Protein AF-A0A5J4N3X3-F1 (afdb_monomer_lite)

pLDDT: mean 91.39, std 6.99, range [67.62, 98.06]

Organism: NCBI:txid34504

Foldseek 3Di:
DFDDDDVVVQVVVQVPDDPDHDDDDPVRSVHHPQLVCLLVQHDDDPDDDPPVPDCPDDDDPVRVVVVVPDDPDDDLCDHDPPAHRLADDDDDPPSRSCVVVVVVVRVVSSVVCVVVSD

Structure (mmCIF, N/CA/C/O backbone):
data_AF-A0A5J4N3X3-F1
#
_entry.id   AF-A0A5J4N3X3-F1
#
loop_
_atom_site.group_PDB
_atom_site.id
_atom_site.type_symbol
_atom_site.label_atom_id
_atom_site.label_alt_id
_atom_site.label_comp_id
_atom_site.label_asym_id
_atom_site.label_entity_id
_atom_site.label_seq_id
_atom_site.pdbx_PDB_ins_code
_atom_site.Cartn_x
_atom_site.Cartn_y
_atom_site.Cartn_z
_atom_site.occupancy
_atom_site.B_iso_or_equiv
_atom_site.auth_seq_id
_atom_site.auth_comp_id
_atom_site.auth_asym_id
_atom_site.auth_atom_id
_atom_site.pdbx_PDB_model_num
ATOM 1 N N . MET A 1 1 ? 18.890 4.106 -16.761 1.00 85.81 1 MET A N 1
ATOM 2 C CA . MET A 1 1 ? 17.937 3.405 -17.644 1.00 85.81 1 MET A CA 1
ATOM 3 C C . MET A 1 1 ? 16.591 3.371 -16.940 1.00 85.81 1 MET A C 1
ATOM 5 O O . MET A 1 1 ? 16.570 3.073 -15.745 1.00 85.81 1 MET A O 1
ATOM 9 N N . LEU A 1 2 ? 15.522 3.763 -17.634 1.00 94.69 2 LEU A N 1
ATOM 10 C CA . LEU A 1 2 ? 14.163 3.680 -17.098 1.00 94.69 2 LEU A CA 1
ATOM 11 C C . LEU A 1 2 ? 13.746 2.215 -16.948 1.00 94.69 2 LEU A C 1
ATOM 13 O O . LEU A 1 2 ? 14.295 1.331 -17.606 1.00 94.69 2 LEU A O 1
ATOM 17 N N . TYR A 1 3 ? 12.834 1.967 -16.019 1.00 94.44 3 TYR A N 1
ATOM 18 C CA . TYR A 1 3 ? 12.176 0.681 -15.885 1.00 94.44 3 TYR A CA 1
ATOM 19 C C . TYR A 1 3 ? 11.175 0.501 -17.027 1.00 94.44 3 TYR A C 1
ATOM 21 O O . TYR A 1 3 ? 10.413 1.412 -17.338 1.00 94.44 3 TYR A O 1
ATOM 29 N N . HIS A 1 4 ? 11.147 -0.697 -17.601 1.00 95.00 4 HIS A N 1
ATOM 30 C CA . HIS A 1 4 ? 10.115 -1.122 -18.535 1.00 95.00 4 HIS A CA 1
ATOM 31 C C . HIS A 1 4 ? 9.648 -2.508 -18.123 1.00 95.00 4 HIS A C 1
ATOM 33 O O . HIS A 1 4 ? 10.473 -3.383 -17.849 1.00 95.00 4 HIS A O 1
ATOM 39 N N . ALA A 1 5 ? 8.334 -2.699 -18.050 1.00 94.62 5 ALA A N 1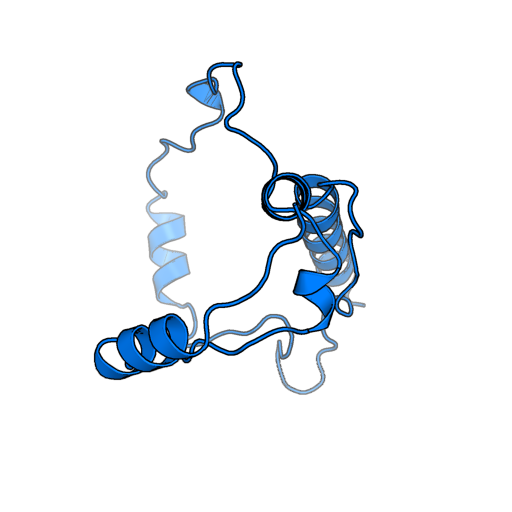
ATOM 40 C CA . ALA A 1 5 ? 7.782 -4.012 -17.777 1.00 94.62 5 ALA A CA 1
ATOM 41 C C . ALA A 1 5 ? 7.923 -4.894 -19.023 1.00 94.62 5 ALA A C 1
ATOM 43 O O . ALA A 1 5 ? 7.572 -4.461 -20.119 1.00 94.62 5 ALA A O 1
ATOM 44 N N . ASP A 1 6 ? 8.401 -6.125 -18.851 1.00 96.06 6 ASP A N 1
ATOM 45 C CA . ASP A 1 6 ? 8.427 -7.131 -19.913 1.00 96.06 6 ASP A CA 1
ATOM 46 C C . ASP A 1 6 ? 7.062 -7.846 -19.980 1.00 96.06 6 ASP A C 1
ATOM 48 O O . ASP A 1 6 ? 6.707 -8.563 -19.036 1.00 96.06 6 ASP A O 1
ATOM 52 N N . PRO A 1 7 ? 6.275 -7.664 -21.060 1.00 96.06 7 PRO A N 1
ATOM 53 C CA . PRO A 1 7 ? 4.976 -8.313 -21.197 1.00 96.06 7 PRO A CA 1
ATOM 54 C C . PRO A 1 7 ? 5.077 -9.840 -21.217 1.00 96.06 7 PRO A C 1
ATOM 56 O O . PRO A 1 7 ? 4.234 -10.501 -20.617 1.00 96.06 7 PRO A O 1
ATOM 59 N N . ALA A 1 8 ? 6.123 -10.402 -21.835 1.00 97.50 8 ALA A N 1
ATOM 60 C CA . ALA A 1 8 ? 6.288 -11.851 -21.913 1.00 97.50 8 ALA A CA 1
ATOM 61 C C . ALA A 1 8 ? 6.510 -12.443 -20.517 1.00 97.50 8 ALA A C 1
ATOM 63 O O . ALA A 1 8 ? 5.903 -13.449 -20.154 1.00 97.50 8 ALA A O 1
ATOM 64 N N . TYR A 1 9 ? 7.313 -11.769 -19.692 1.00 96.75 9 TYR A N 1
ATOM 65 C CA . TYR A 1 9 ? 7.513 -12.169 -18.303 1.00 96.75 9 TYR A CA 1
ATOM 66 C C . TYR A 1 9 ? 6.226 -12.075 -17.467 1.00 96.75 9 TYR A C 1
ATOM 68 O O . TYR A 1 9 ? 5.954 -12.963 -16.658 1.00 96.75 9 TYR A O 1
ATOM 76 N N . ILE A 1 10 ? 5.411 -11.031 -17.669 1.00 97.44 10 ILE A N 1
ATOM 77 C CA . ILE A 1 10 ? 4.099 -10.900 -17.010 1.00 97.44 10 ILE A CA 1
ATOM 78 C C . ILE A 1 10 ? 3.187 -12.077 -17.376 1.00 97.44 10 ILE A C 1
ATOM 80 O O . ILE A 1 10 ? 2.530 -12.638 -16.494 1.00 97.44 10 ILE A O 1
ATOM 84 N N . ASP A 1 11 ? 3.153 -12.460 -18.651 1.00 97.19 11 ASP A N 1
ATOM 85 C CA . ASP A 1 11 ? 2.324 -13.565 -19.128 1.00 97.19 11 ASP A CA 1
ATOM 86 C C . ASP A 1 11 ? 2.779 -14.906 -18.542 1.00 97.19 11 ASP A C 1
ATOM 88 O O . ASP A 1 11 ? 1.943 -15.658 -18.040 1.00 97.19 11 ASP A O 1
ATOM 92 N N . GLU A 1 12 ? 4.086 -15.190 -18.517 1.00 97.62 12 GLU A N 1
ATOM 93 C CA . GLU A 1 12 ? 4.616 -16.401 -17.871 1.00 97.62 12 GLU A CA 1
ATOM 94 C C . GLU A 1 12 ? 4.302 -16.442 -16.370 1.00 97.62 12 GLU A C 1
ATOM 96 O O . GLU A 1 12 ? 3.894 -17.481 -15.846 1.00 97.62 12 GLU A O 1
ATOM 101 N N . LEU A 1 13 ? 4.420 -15.308 -15.671 1.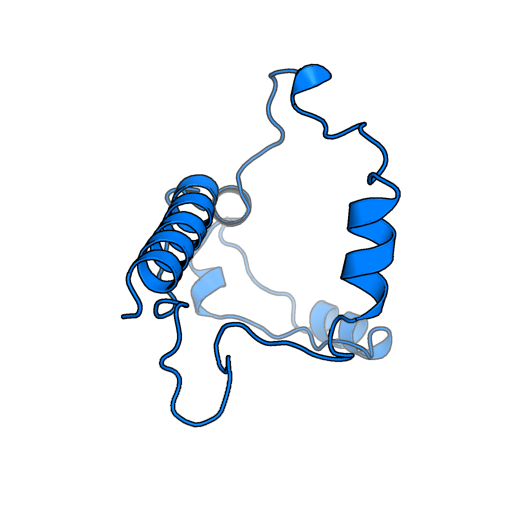00 97.50 13 LEU A N 1
ATOM 102 C CA . LEU A 1 13 ? 4.110 -15.230 -14.245 1.00 97.50 13 LEU A CA 1
ATOM 103 C C . LEU A 1 13 ? 2.638 -15.568 -13.974 1.00 97.50 13 LEU A C 1
ATOM 105 O O . LEU A 1 13 ? 2.327 -16.336 -13.060 1.00 97.50 13 LEU A O 1
ATOM 109 N N . ASN A 1 14 ? 1.734 -15.026 -14.790 1.00 97.81 14 ASN A N 1
ATOM 110 C CA . ASN A 1 14 ? 0.294 -15.235 -14.658 1.00 97.81 14 ASN A CA 1
ATOM 111 C C . ASN A 1 14 ? -0.163 -16.656 -15.041 1.00 97.81 14 ASN A C 1
ATOM 113 O O . ASN A 1 14 ? -1.288 -17.028 -14.713 1.00 97.81 14 ASN A O 1
ATOM 117 N N . LYS A 1 15 ? 0.677 -17.472 -15.697 1.00 97.88 15 LYS A N 1
ATOM 118 C CA . LYS A 1 15 ? 0.388 -18.904 -15.909 1.00 97.88 15 LYS A CA 1
ATOM 119 C C . LYS A 1 15 ? 0.541 -19.724 -14.631 1.00 97.88 15 LYS A C 1
ATOM 121 O O . LYS A 1 15 ? -0.177 -20.703 -14.457 1.00 97.88 15 LYS A O 1
ATOM 126 N N . VAL A 1 16 ? 1.485 -19.348 -13.767 1.00 97.50 16 VAL A N 1
ATOM 127 C CA . VAL A 1 16 ? 1.829 -20.100 -12.546 1.00 97.50 16 VAL A CA 1
ATOM 128 C C . VAL A 1 16 ? 1.116 -19.537 -11.314 1.00 97.50 16 VAL A C 1
ATOM 130 O O . VAL A 1 16 ? 0.772 -20.277 -10.396 1.00 97.50 16 VAL A O 1
ATOM 133 N N . GLN A 1 17 ? 0.896 -18.222 -11.268 1.00 96.06 17 GLN A N 1
ATOM 134 C CA . GLN A 1 17 ? 0.216 -17.558 -10.162 1.00 96.06 17 GLN A CA 1
ATOM 135 C C . GLN A 1 17 ? -1.305 -17.495 -10.375 1.00 96.06 17 GLN A C 1
ATOM 137 O O . GLN A 1 17 ? -1.774 -17.063 -11.423 1.00 96.06 17 GLN A O 1
ATOM 142 N N . HIS A 1 18 ? -2.084 -17.846 -9.345 1.00 95.19 18 HIS A N 1
ATOM 143 C CA . HIS A 1 18 ? -3.555 -17.866 -9.400 1.00 95.19 18 HIS A CA 1
ATOM 144 C C . HIS A 1 18 ? -4.253 -17.011 -8.324 1.00 95.19 18 HIS A C 1
ATOM 146 O O . HIS A 1 18 ? -5.434 -16.710 -8.457 1.00 95.19 18 HIS A O 1
ATOM 152 N N . SER A 1 19 ? -3.548 -16.594 -7.267 1.00 97.31 19 SER A N 1
ATOM 153 C CA . SER A 1 19 ? -4.095 -15.776 -6.166 1.00 97.31 19 SER A CA 1
ATOM 154 C C . SER A 1 19 ? -4.049 -14.266 -6.423 1.00 97.31 19 SER A C 1
ATOM 156 O O . SER A 1 19 ? -4.722 -13.498 -5.740 1.00 97.31 19 SER A O 1
ATOM 158 N N . TRP A 1 20 ? -3.267 -13.829 -7.409 1.00 96.12 20 TRP A N 1
ATOM 159 C CA . TRP A 1 20 ? -3.165 -12.438 -7.844 1.00 96.12 20 TRP A CA 1
ATOM 160 C C . TRP A 1 20 ? -2.762 -12.385 -9.317 1.00 96.12 20 TRP A C 1
ATOM 162 O O . TRP A 1 20 ? -2.286 -13.370 -9.874 1.00 96.12 20 TRP A O 1
ATOM 172 N N . LYS A 1 21 ? -2.968 -11.233 -9.957 1.00 96.56 21 LYS A N 1
ATOM 173 C CA . LYS A 1 21 ? -2.663 -11.029 -11.375 1.00 96.56 21 LYS A CA 1
ATOM 174 C C . LYS A 1 21 ? -1.633 -9.918 -11.535 1.00 96.56 21 LYS A C 1
ATOM 176 O O . LYS A 1 21 ? -1.886 -8.789 -11.119 1.00 96.56 21 LYS A O 1
ATOM 181 N N . ALA A 1 22 ? -0.493 -10.224 -12.149 1.00 96.25 22 ALA A N 1
ATOM 182 C CA . ALA A 1 22 ? 0.462 -9.211 -12.581 1.00 96.25 22 ALA A CA 1
ATOM 183 C C . ALA A 1 22 ? -0.113 -8.408 -13.749 1.00 96.25 22 ALA A C 1
ATOM 185 O O . ALA A 1 22 ? -0.681 -8.972 -14.687 1.00 96.25 22 ALA A O 1
ATOM 186 N N . VAL A 1 23 ? 0.073 -7.091 -13.705 1.00 95.75 23 VAL A N 1
ATOM 187 C CA . VAL A 1 23 ? -0.322 -6.167 -14.770 1.00 95.75 23 VAL A CA 1
ATOM 188 C C . VAL A 1 23 ? 0.749 -5.100 -14.969 1.00 95.75 23 VAL A C 1
ATOM 190 O O . VAL A 1 23 ? 1.533 -4.801 -14.066 1.00 95.75 23 VAL A O 1
ATOM 193 N N . ARG A 1 24 ? 0.773 -4.513 -16.166 1.00 95.50 24 ARG A N 1
ATOM 194 C CA . ARG A 1 24 ? 1.652 -3.391 -16.496 1.00 95.50 24 ARG A CA 1
ATOM 195 C C . ARG A 1 24 ? 1.083 -2.089 -15.933 1.00 95.50 24 ARG A C 1
ATOM 197 O O . ARG A 1 24 ? -0.091 -1.790 -16.139 1.00 95.50 24 ARG A O 1
ATOM 204 N N . TYR A 1 25 ? 1.942 -1.284 -15.312 1.00 93.94 25 TYR A N 1
ATOM 205 C CA . TYR A 1 25 ? 1.609 0.052 -14.815 1.00 93.94 25 TYR A CA 1
ATOM 206 C C . TYR A 1 25 ? 2.420 1.112 -15.576 1.00 93.94 25 TYR A C 1
ATOM 208 O O . TYR A 1 25 ? 3.568 1.364 -15.207 1.00 93.94 25 TYR A O 1
ATOM 216 N N . PRO A 1 26 ? 1.854 1.755 -16.617 1.00 94.75 26 PRO A N 1
ATOM 217 C CA . PRO A 1 26 ? 2.579 2.737 -17.430 1.00 94.75 26 PRO A CA 1
ATOM 218 C C . PRO A 1 26 ? 3.170 3.899 -16.621 1.00 94.75 26 PRO A C 1
ATOM 220 O O . PRO A 1 26 ? 4.240 4.404 -16.948 1.00 94.75 26 PRO A O 1
ATOM 223 N N . ASP A 1 27 ? 2.512 4.300 -15.532 1.00 92.69 27 ASP A N 1
ATOM 224 C CA . ASP A 1 27 ? 3.019 5.355 -14.653 1.00 92.69 27 ASP A CA 1
ATOM 225 C C . ASP A 1 27 ? 4.310 4.974 -13.922 1.00 92.69 27 ASP A C 1
ATOM 227 O O . ASP A 1 27 ? 5.100 5.859 -13.594 1.00 92.69 27 ASP A O 1
ATOM 231 N N . LEU A 1 28 ? 4.564 3.678 -13.711 1.00 93.06 28 LEU A N 1
ATOM 232 C CA . LEU A 1 28 ? 5.794 3.205 -13.077 1.00 93.06 28 LEU A CA 1
ATOM 233 C C . LEU A 1 28 ? 6.989 3.168 -14.039 1.00 93.06 28 LEU A C 1
ATOM 235 O O . LEU A 1 28 ? 8.132 3.223 -13.594 1.00 93.06 28 LEU A O 1
ATOM 239 N N . GLU A 1 29 ? 6.755 3.148 -15.352 1.00 95.44 29 GLU A N 1
ATOM 240 C CA . GLU A 1 29 ? 7.826 3.153 -16.365 1.00 95.44 29 GLU A CA 1
ATOM 241 C C . GLU A 1 29 ? 8.496 4.522 -16.538 1.00 95.44 29 GLU A C 1
ATOM 243 O O . GLU A 1 29 ? 9.535 4.654 -17.181 1.00 95.44 29 GLU A O 1
ATOM 248 N N . LYS A 1 30 ? 7.938 5.556 -15.900 1.00 94.12 30 LYS A N 1
ATOM 249 C CA . LYS A 1 30 ? 8.551 6.887 -15.787 1.00 94.12 30 LYS A CA 1
ATOM 250 C C . LYS A 1 30 ? 9.732 6.907 -14.804 1.00 94.12 30 LYS A C 1
ATOM 252 O O . LYS A 1 30 ? 10.446 7.903 -14.734 1.00 94.12 30 LYS A O 1
ATOM 257 N N . PHE A 1 31 ? 9.934 5.833 -14.039 1.00 94.19 31 PHE A N 1
ATOM 258 C CA . PHE A 1 31 ? 10.941 5.733 -12.985 1.00 94.19 31 PHE A CA 1
ATOM 259 C C . PHE A 1 31 ? 12.098 4.817 -13.380 1.00 94.19 31 PHE A C 1
ATOM 261 O O . PHE A 1 31 ? 11.948 3.897 -14.179 1.00 94.19 31 PHE A O 1
ATOM 268 N N . THR A 1 32 ? 13.276 5.030 -12.793 1.00 95.62 32 THR A N 1
ATOM 269 C CA . THR A 1 32 ? 14.360 4.040 -12.871 1.00 95.62 32 THR A CA 1
ATOM 270 C C . THR A 1 32 ? 14.137 2.916 -11.857 1.00 95.62 32 THR A C 1
ATOM 272 O O . THR A 1 32 ? 13.433 3.096 -10.864 1.00 95.62 32 THR A O 1
ATOM 275 N N . HIS A 1 33 ? 14.819 1.777 -12.021 1.00 93.75 33 HIS A N 1
ATOM 276 C CA . HIS A 1 33 ? 14.827 0.713 -11.003 1.00 93.75 33 HIS A CA 1
ATOM 277 C C . HIS A 1 33 ? 15.212 1.233 -9.606 1.00 93.75 33 HIS A C 1
ATOM 279 O O . HIS A 1 33 ? 14.641 0.811 -8.604 1.00 93.75 33 HIS A O 1
ATOM 285 N N . ARG A 1 34 ? 16.146 2.192 -9.525 1.00 92.38 34 ARG A N 1
ATOM 286 C CA . ARG A 1 34 ? 16.556 2.809 -8.255 1.00 92.38 34 ARG A CA 1
ATOM 287 C C . ARG A 1 34 ? 15.426 3.615 -7.615 1.00 92.38 34 ARG A C 1
ATOM 289 O O . ARG A 1 34 ? 15.291 3.599 -6.394 1.00 92.38 34 ARG A O 1
ATOM 296 N N . ASP A 1 35 ? 14.632 4.314 -8.417 1.00 92.62 35 ASP A N 1
ATOM 297 C CA . ASP A 1 35 ? 13.488 5.082 -7.923 1.00 92.62 35 ASP A CA 1
ATOM 298 C C . ASP A 1 35 ? 12.360 4.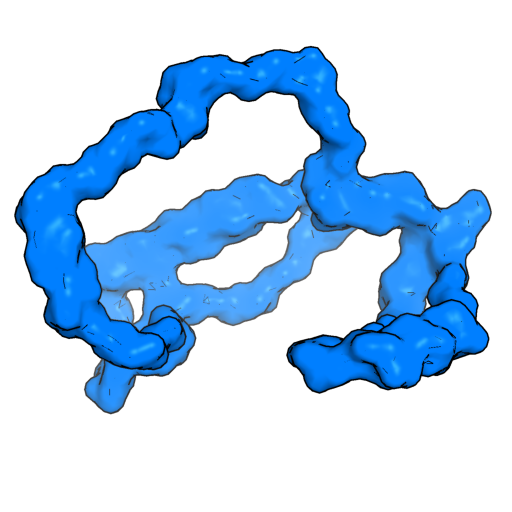152 -7.467 1.00 92.62 35 ASP A C 1
ATOM 300 O O . ASP A 1 35 ? 11.775 4.386 -6.413 1.00 92.62 35 ASP A O 1
ATOM 304 N N . LEU A 1 36 ? 12.125 3.041 -8.177 1.00 93.38 36 LEU A N 1
ATOM 305 C CA . LEU A 1 36 ? 11.187 2.004 -7.736 1.00 93.38 36 LEU A CA 1
ATOM 306 C C . LEU A 1 36 ? 11.609 1.374 -6.399 1.00 93.38 36 LEU A C 1
ATOM 308 O O . LEU A 1 36 ? 10.776 1.197 -5.513 1.00 93.38 36 LEU A O 1
ATOM 312 N N . ILE A 1 37 ? 12.905 1.111 -6.201 1.00 92.56 37 ILE A N 1
ATOM 313 C CA . ILE A 1 37 ? 13.429 0.631 -4.911 1.00 92.56 37 ILE A CA 1
ATOM 314 C C . ILE A 1 37 ? 13.189 1.666 -3.805 1.00 92.56 37 ILE A C 1
ATOM 316 O O . ILE A 1 37 ? 12.775 1.309 -2.705 1.00 92.56 37 ILE A O 1
ATOM 320 N N . ARG A 1 38 ? 13.398 2.960 -4.081 1.00 90.75 38 ARG A N 1
ATOM 321 C CA . ARG A 1 38 ? 13.086 4.036 -3.122 1.00 90.75 38 ARG A CA 1
ATOM 322 C C . ARG A 1 38 ? 11.599 4.085 -2.777 1.00 90.75 38 ARG A C 1
ATOM 324 O O . ARG A 1 38 ? 11.270 4.199 -1.600 1.00 90.75 38 ARG A O 1
ATOM 331 N N . LEU A 1 39 ? 10.712 3.953 -3.767 1.00 90.31 39 LEU A N 1
ATOM 332 C CA . LEU A 1 39 ? 9.264 3.869 -3.544 1.00 90.31 39 LEU A CA 1
ATOM 333 C C . LEU A 1 39 ? 8.892 2.696 -2.626 1.00 90.31 39 LEU A C 1
ATOM 335 O O . LEU A 1 39 ? 8.019 2.855 -1.775 1.00 90.31 39 LEU A O 1
ATOM 339 N N . ALA A 1 40 ? 9.604 1.572 -2.743 1.00 90.31 40 ALA A N 1
ATOM 340 C CA . ALA A 1 40 ? 9.412 0.361 -1.946 1.00 90.31 40 ALA A CA 1
ATOM 341 C C . ALA A 1 40 ? 10.082 0.384 -0.550 1.00 90.31 40 ALA A C 1
ATOM 343 O O . ALA A 1 40 ? 10.163 -0.654 0.103 1.00 90.31 40 ALA A O 1
ATOM 344 N N . GLY A 1 41 ? 10.545 1.545 -0.069 1.00 87.81 41 GLY A N 1
ATOM 345 C CA . GLY A 1 41 ? 11.168 1.687 1.257 1.00 87.81 41 GLY A CA 1
ATOM 346 C C . GLY A 1 41 ? 12.698 1.740 1.248 1.00 87.81 41 GLY A C 1
ATOM 347 O O . GLY A 1 41 ? 13.315 1.781 2.310 1.00 87.81 41 GLY A O 1
ATOM 348 N N . GLY A 1 42 ? 13.314 1.806 0.067 1.00 87.19 42 GLY A N 1
ATOM 349 C CA . GLY A 1 42 ? 14.754 1.973 -0.097 1.00 87.19 42 GLY A CA 1
ATOM 350 C C . GLY A 1 42 ? 15.544 0.668 -0.018 1.00 87.19 42 GLY A C 1
ATOM 351 O O . GLY A 1 42 ? 15.001 -0.433 0.002 1.00 87.19 42 GLY A O 1
ATOM 352 N N . PHE A 1 43 ? 16.869 0.802 -0.026 1.00 83.56 43 PHE A N 1
ATOM 353 C CA . PHE A 1 43 ? 17.772 -0.330 0.169 1.00 83.56 43 PHE A CA 1
ATOM 354 C C . PHE A 1 43 ? 17.811 -0.736 1.644 1.00 83.56 43 PHE A C 1
ATOM 356 O O . PHE A 1 43 ? 17.498 0.068 2.523 1.00 83.56 43 PHE A O 1
ATOM 363 N N . ASN A 1 44 ? 18.242 -1.972 1.910 1.00 79.25 44 ASN A N 1
ATOM 364 C CA . ASN A 1 44 ? 18.428 -2.470 3.270 1.00 79.25 44 ASN A CA 1
ATOM 365 C C . ASN A 1 44 ? 19.214 -1.464 4.118 1.00 79.25 44 ASN A C 1
ATOM 367 O O . ASN A 1 44 ? 20.277 -0.988 3.713 1.00 79.25 44 ASN A O 1
ATOM 371 N N . THR A 1 45 ? 18.679 -1.153 5.300 1.00 76.75 45 THR A N 1
ATOM 372 C CA . THR A 1 45 ? 19.378 -0.313 6.271 1.00 76.75 45 THR A CA 1
ATOM 373 C C . THR A 1 45 ? 20.713 -0.955 6.642 1.00 76.75 45 THR A C 1
ATOM 375 O O . THR A 1 45 ? 20.786 -2.156 6.901 1.00 76.75 45 THR A O 1
ATOM 378 N N . ILE A 1 46 ? 21.769 -0.144 6.680 1.00 79.94 46 ILE A N 1
ATOM 379 C CA . ILE A 1 46 ? 23.076 -0.558 7.204 1.00 79.94 46 ILE A CA 1
ATOM 380 C C . ILE A 1 46 ? 23.082 -0.622 8.737 1.00 79.94 46 ILE A C 1
ATOM 382 O O . ILE A 1 46 ? 24.005 -1.174 9.328 1.00 79.94 46 ILE A O 1
ATOM 386 N N . PHE A 1 47 ? 22.058 -0.062 9.388 1.00 81.06 47 PHE A N 1
ATOM 387 C CA . PHE A 1 47 ? 21.934 -0.087 10.838 1.00 81.06 47 PHE A CA 1
ATOM 388 C C . PHE A 1 47 ? 21.294 -1.401 11.293 1.00 81.06 47 PHE A C 1
ATOM 390 O O . PHE A 1 47 ? 20.206 -1.746 10.814 1.00 81.06 47 PHE A O 1
ATOM 397 N N . PRO A 1 48 ? 21.918 -2.129 12.237 1.00 80.81 48 PRO A N 1
ATOM 398 C CA . PRO A 1 48 ? 21.305 -3.315 12.808 1.00 80.81 48 PRO A CA 1
ATOM 399 C C . PRO A 1 48 ? 20.005 -2.919 13.508 1.00 80.81 48 PRO A C 1
ATOM 401 O O . PRO A 1 48 ? 19.945 -1.910 14.210 1.00 80.81 48 PRO A O 1
ATOM 404 N N . ARG A 1 49 ? 18.950 -3.717 13.321 1.00 79.44 49 ARG A N 1
ATOM 405 C CA . ARG A 1 49 ? 17.703 -3.528 14.065 1.00 79.44 49 ARG A CA 1
ATOM 406 C C . ARG A 1 49 ? 17.930 -3.980 15.514 1.00 79.44 49 ARG A C 1
ATOM 408 O O . ARG A 1 49 ? 18.253 -5.155 15.701 1.00 79.44 49 ARG A O 1
ATOM 415 N N . PRO A 1 50 ? 17.775 -3.093 16.516 1.00 82.19 50 PRO A N 1
ATOM 416 C CA . PRO A 1 50 ? 17.868 -3.479 17.919 1.00 82.19 50 PRO A CA 1
ATOM 417 C C . PRO A 1 50 ? 16.890 -4.619 18.218 1.00 82.19 50 PRO A C 1
ATOM 419 O O . PRO A 1 50 ? 15.749 -4.602 17.739 1.00 82.19 50 PRO A O 1
ATOM 422 N N . ARG A 1 51 ? 17.323 -5.622 18.990 1.00 75.81 51 ARG A N 1
ATOM 423 C CA . ARG A 1 51 ? 16.473 -6.777 19.336 1.00 75.81 51 ARG A CA 1
ATOM 424 C C . ARG A 1 51 ? 15.254 -6.342 20.145 1.00 75.81 51 ARG A C 1
ATOM 426 O O . ARG A 1 51 ? 14.195 -6.945 20.023 1.00 75.81 51 ARG A O 1
ATOM 433 N N . GLU A 1 52 ? 15.385 -5.256 20.889 1.00 77.94 52 GLU A N 1
ATOM 434 C CA . GLU A 1 52 ? 14.353 -4.625 21.706 1.00 77.94 52 GLU A CA 1
ATOM 435 C C . GLU A 1 52 ? 13.197 -4.075 20.855 1.00 77.94 52 GLU A C 1
ATOM 437 O O . GLU A 1 52 ? 12.072 -3.979 21.335 1.00 77.94 52 GLU A O 1
ATOM 442 N N . LEU A 1 53 ? 13.449 -3.749 19.579 1.00 71.06 53 LEU A N 1
ATOM 443 C CA . LEU A 1 53 ? 12.415 -3.312 18.631 1.00 71.06 53 LEU A CA 1
ATOM 444 C C . LEU A 1 53 ? 11.711 -4.479 17.931 1.00 71.06 53 LEU A C 1
ATOM 446 O O . LEU A 1 53 ? 10.736 -4.270 17.208 1.00 71.06 53 LEU A O 1
ATOM 450 N N . THR A 1 54 ? 12.188 -5.710 18.115 1.00 69.38 54 THR A N 1
ATOM 451 C CA . THR A 1 54 ? 11.469 -6.893 17.647 1.00 69.38 54 THR A CA 1
ATOM 452 C C . THR A 1 54 ? 10.506 -7.326 18.741 1.00 69.38 54 THR A C 1
ATOM 454 O O . THR A 1 54 ? 10.923 -7.603 19.863 1.00 69.38 54 THR A O 1
ATOM 457 N N . ASN A 1 55 ? 9.205 -7.358 18.439 1.00 68.50 55 ASN A N 1
ATOM 458 C CA . ASN A 1 55 ? 8.213 -7.843 19.391 1.00 68.50 55 ASN A CA 1
ATOM 459 C C . ASN A 1 55 ? 8.382 -9.362 19.551 1.00 68.50 55 ASN A C 1
ATOM 461 O O . ASN A 1 55 ? 7.826 -10.148 18.789 1.00 68.50 55 ASN A O 1
ATOM 465 N N . GLN A 1 56 ? 9.226 -9.758 20.502 1.00 69.19 56 GLN A N 1
ATOM 466 C CA . GLN A 1 56 ? 9.504 -11.156 20.846 1.00 69.19 56 GLN A CA 1
ATOM 467 C C . GLN A 1 56 ? 8.530 -11.693 21.903 1.00 69.19 56 GLN A C 1
ATOM 469 O O . GLN A 1 56 ? 8.606 -12.859 22.293 1.00 69.19 56 GLN A O 1
ATOM 474 N N . SER A 1 57 ? 7.619 -10.846 22.384 1.00 78.56 57 SER A N 1
ATOM 475 C CA . SER A 1 57 ? 6.694 -11.184 23.455 1.00 78.56 57 SER A CA 1
ATOM 476 C C . SER A 1 57 ? 5.589 -12.095 22.940 1.00 78.56 57 SER A C 1
ATOM 478 O O . SER A 1 57 ? 4.895 -11.786 21.970 1.00 78.56 57 SER A O 1
ATOM 480 N N . ARG A 1 58 ? 5.397 -13.227 23.622 1.00 83.94 58 ARG A N 1
ATOM 481 C CA . ARG A 1 58 ? 4.236 -14.085 23.381 1.00 83.94 58 ARG A CA 1
ATOM 482 C C . ARG A 1 58 ? 2.961 -13.342 23.806 1.00 83.94 58 ARG A C 1
ATOM 484 O O . ARG A 1 58 ? 2.988 -12.674 24.842 1.00 83.94 58 ARG A O 1
ATOM 491 N N . PRO A 1 59 ? 1.853 -13.469 23.053 1.00 88.50 59 PRO A N 1
ATOM 492 C CA . PRO A 1 59 ? 0.554 -12.961 23.479 1.00 88.50 59 PRO A CA 1
ATOM 493 C C . PRO A 1 59 ? 0.188 -13.453 24.884 1.00 88.50 59 PRO A C 1
ATOM 495 O O . PRO A 1 59 ? 0.421 -14.621 25.207 1.00 88.50 59 PRO A O 1
ATOM 498 N N . SER A 1 60 ? -0.399 -12.585 25.710 1.00 91.69 60 SER A N 1
ATOM 499 C CA . SER A 1 60 ? -0.913 -12.997 27.020 1.00 91.69 60 SER A CA 1
ATOM 500 C C . SER A 1 60 ? -2.122 -13.927 26.861 1.00 91.69 60 SER A C 1
ATOM 502 O O . SER A 1 60 ? -2.772 -13.957 25.810 1.00 91.69 60 SER A O 1
ATOM 504 N N . ARG A 1 61 ? -2.459 -14.686 27.910 1.00 93.69 61 ARG A N 1
ATOM 505 C CA . ARG A 1 61 ? -3.623 -15.588 27.887 1.00 93.69 61 ARG A CA 1
ATOM 506 C C . ARG A 1 61 ? -4.930 -14.816 27.689 1.00 93.69 61 ARG A C 1
ATOM 508 O O . ARG A 1 61 ? -5.830 -15.297 27.008 1.00 93.69 61 ARG A O 1
ATOM 515 N N . GLU A 1 62 ? -5.015 -13.622 28.259 1.00 93.81 62 GLU A N 1
ATOM 516 C CA . GLU A 1 62 ? -6.149 -12.706 28.141 1.00 93.81 62 GLU A CA 1
ATOM 517 C C . GLU A 1 62 ? -6.303 -12.229 26.698 1.00 93.81 62 GLU A C 1
ATOM 519 O O . GLU A 1 62 ? -7.411 -12.252 26.168 1.00 93.81 62 GLU A O 1
ATOM 524 N N . LEU A 1 63 ? -5.194 -11.871 26.038 1.00 91.50 63 LEU A N 1
ATOM 525 C CA . LEU A 1 63 ? -5.211 -11.454 24.638 1.00 91.50 63 LEU A CA 1
ATOM 526 C C . LEU A 1 63 ? -5.619 -12.607 23.713 1.00 91.50 63 LEU A C 1
ATOM 528 O O . LEU A 1 63 ? -6.413 -12.403 22.801 1.00 91.50 63 LEU A O 1
ATOM 532 N N . LEU A 1 64 ? -5.131 -13.824 23.972 1.00 92.81 64 LEU A N 1
ATOM 533 C CA . LEU A 1 64 ? -5.547 -15.018 23.227 1.00 92.81 64 LEU A CA 1
ATOM 534 C C . LEU A 1 64 ? -7.037 -15.321 23.412 1.00 92.81 64 LEU A C 1
ATOM 536 O O . LEU A 1 64 ? -7.705 -15.687 22.450 1.00 92.81 64 LEU A O 1
ATOM 540 N N . LYS A 1 65 ? -7.566 -15.146 24.630 1.00 94.75 65 LYS A N 1
ATOM 541 C CA . LYS A 1 65 ? -8.998 -15.309 24.899 1.00 94.75 65 LYS A CA 1
ATOM 542 C C . LYS A 1 65 ? -9.822 -14.251 24.163 1.00 94.75 65 LYS A C 1
ATOM 544 O O . LYS A 1 65 ? -10.786 -14.611 23.509 1.00 94.75 65 LYS A O 1
ATOM 549 N N . ALA A 1 66 ? -9.421 -12.982 24.221 1.00 92.88 66 ALA A N 1
ATOM 550 C CA . ALA A 1 66 ? -10.106 -11.901 23.512 1.00 92.88 66 ALA A CA 1
ATOM 551 C C . ALA A 1 66 ? -10.062 -12.081 21.984 1.00 92.88 66 ALA A C 1
ATOM 553 O O . ALA A 1 66 ? -11.021 -11.758 2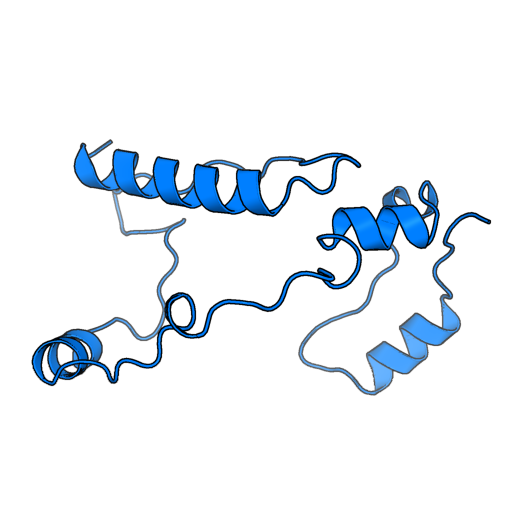1.292 1.00 92.88 66 ALA A O 1
ATOM 554 N N . ALA A 1 67 ? -8.968 -12.633 21.453 1.00 91.81 67 ALA A N 1
ATOM 555 C CA . ALA A 1 67 ? -8.842 -12.928 20.030 1.00 91.81 67 ALA A CA 1
ATOM 556 C C . ALA A 1 67 ? -9.805 -14.030 19.549 1.00 91.81 67 ALA A C 1
ATOM 558 O O . ALA A 1 67 ? -10.118 -14.069 18.361 1.00 91.81 67 ALA A O 1
ATOM 559 N N . ALA A 1 68 ? -10.279 -14.907 20.443 1.00 92.50 68 ALA A N 1
ATOM 560 C CA . ALA A 1 68 ? -11.225 -15.968 20.096 1.00 92.50 68 ALA A CA 1
ATOM 561 C C . ALA A 1 68 ? -12.613 -15.429 19.709 1.00 92.50 68 ALA A C 1
ATOM 563 O O . ALA A 1 68 ? -13.325 -16.090 18.958 1.00 92.50 68 ALA A O 1
ATOM 564 N N . ASP A 1 69 ? -12.960 -14.227 20.176 1.00 93.44 69 ASP A N 1
ATOM 565 C CA . ASP A 1 69 ? -14.248 -13.577 19.917 1.00 93.44 69 ASP A CA 1
ATOM 566 C C . ASP A 1 69 ? -14.194 -12.617 18.708 1.00 93.44 69 ASP A C 1
ATOM 568 O O . ASP A 1 69 ? -15.150 -11.886 18.441 1.00 93.44 69 ASP A O 1
ATOM 572 N N . LEU A 1 70 ? -13.077 -12.584 17.967 1.00 92.81 70 LEU A N 1
ATOM 573 C CA . LEU A 1 70 ? -12.941 -11.739 16.781 1.00 92.81 70 LEU A CA 1
ATOM 574 C C . LEU A 1 70 ? -13.777 -12.273 15.606 1.00 92.81 70 LEU A C 1
ATOM 576 O O . LEU A 1 70 ? -13.897 -13.487 15.418 1.00 92.81 70 LEU A O 1
ATOM 580 N N . PRO A 1 71 ? -14.322 -11.380 14.762 1.00 92.75 71 PRO A N 1
ATOM 581 C CA . PRO A 1 71 ? -15.033 -11.790 13.560 1.00 92.75 71 PRO A CA 1
ATOM 582 C C . PRO A 1 71 ? -14.100 -12.519 12.584 1.00 92.75 71 PRO A C 1
ATOM 584 O O . PRO A 1 71 ? -12.904 -12.235 12.497 1.00 92.75 71 PRO A O 1
ATOM 587 N N . ARG A 1 72 ? -14.676 -13.431 11.791 1.00 93.56 72 ARG A N 1
ATOM 588 C CA . ARG A 1 72 ? -13.949 -14.177 10.749 1.00 93.56 72 ARG A CA 1
ATOM 589 C C . ARG A 1 72 ? -13.322 -13.253 9.699 1.00 93.56 72 ARG A C 1
ATOM 591 O O . ARG A 1 72 ? -12.254 -13.561 9.179 1.00 93.56 72 ARG A O 1
ATOM 598 N N . GLU A 1 73 ? -13.993 -12.150 9.384 1.00 94.12 73 GLU A N 1
ATOM 599 C CA . GLU A 1 73 ? -13.559 -11.137 8.423 1.00 94.12 73 GLU A CA 1
ATOM 600 C C . GLU A 1 73 ? -13.849 -9.752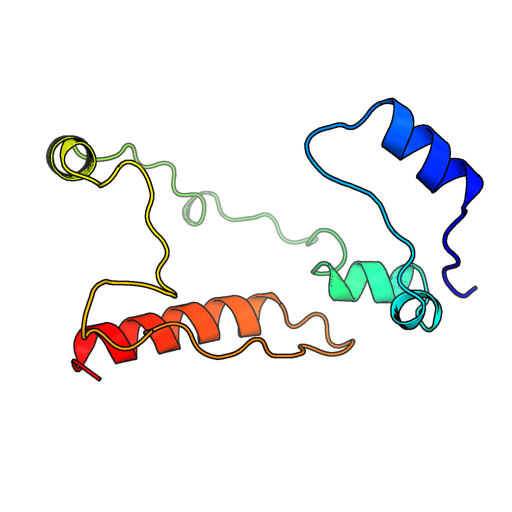 9.004 1.00 94.12 73 GLU A C 1
ATOM 602 O O . GLU A 1 73 ? -14.896 -9.536 9.615 1.00 94.12 73 GLU A O 1
ATOM 607 N N . PHE A 1 74 ? -12.910 -8.820 8.844 1.00 93.81 74 PHE A N 1
ATOM 608 C CA . PHE A 1 74 ? -13.045 -7.462 9.355 1.00 93.81 74 PHE A CA 1
ATOM 609 C C . PHE A 1 74 ? -12.283 -6.472 8.479 1.00 93.81 74 PHE A C 1
ATOM 611 O O . PHE A 1 74 ? -11.117 -6.695 8.146 1.00 93.81 74 PHE A O 1
ATOM 618 N N . ASP A 1 75 ? -12.935 -5.363 8.139 1.00 95.38 75 ASP A N 1
ATOM 619 C CA . ASP A 1 75 ? -12.357 -4.280 7.353 1.00 95.38 75 ASP A CA 1
ATOM 620 C C . ASP A 1 75 ? -12.628 -2.941 8.045 1.00 95.38 75 ASP A C 1
ATOM 622 O O . ASP A 1 75 ? -13.771 -2.499 8.138 1.00 95.38 75 ASP A O 1
ATOM 626 N N . TRP A 1 76 ? -11.569 -2.257 8.490 1.00 94.94 76 TRP A N 1
ATOM 627 C CA . TRP A 1 76 ? -11.672 -0.936 9.122 1.00 94.94 76 TRP A CA 1
ATOM 628 C C . TRP A 1 76 ? -12.317 0.125 8.221 1.00 94.94 76 TRP A C 1
ATOM 630 O O . TRP 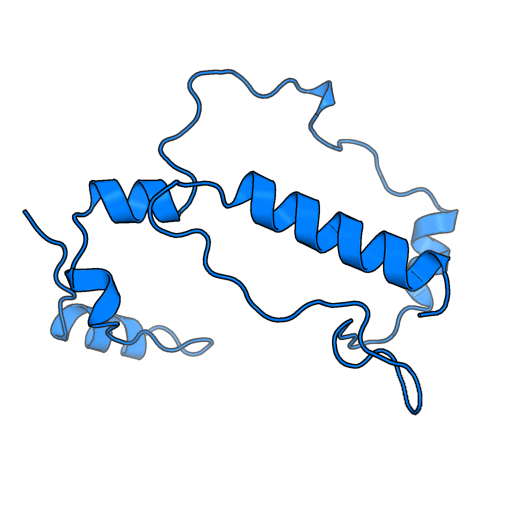A 1 76 ? -12.757 1.149 8.733 1.00 94.94 76 TRP A O 1
ATOM 640 N N . ARG A 1 77 ? -12.373 -0.076 6.898 1.00 95.19 77 ARG A N 1
ATOM 641 C CA . ARG A 1 77 ? -13.080 0.828 5.973 1.00 95.19 77 ARG A CA 1
ATOM 642 C C . ARG A 1 77 ? -14.601 0.693 6.072 1.00 95.19 77 ARG A C 1
ATOM 644 O O . ARG A 1 77 ? -15.312 1.612 5.676 1.00 95.19 77 ARG A O 1
ATOM 651 N N . PHE A 1 78 ? -15.084 -0.432 6.599 1.00 94.75 78 PHE A N 1
ATOM 652 C CA . PHE A 1 78 ? -16.499 -0.770 6.744 1.00 94.75 78 PHE A CA 1
ATOM 653 C C . PHE A 1 78 ? -16.766 -1.313 8.164 1.00 94.75 78 PHE A C 1
ATOM 655 O O . PHE A 1 78 ? -17.081 -2.492 8.323 1.00 94.75 78 PHE A O 1
ATOM 662 N N . PRO A 1 79 ? -16.610 -0.477 9.212 1.00 89.25 79 PRO A N 1
ATOM 663 C CA . PRO A 1 79 ? -16.599 -0.934 10.607 1.00 89.25 79 PRO A CA 1
ATOM 664 C C . PRO A 1 79 ? -17.967 -1.400 11.137 1.00 89.25 79 PRO A C 1
ATOM 666 O O . PRO A 1 79 ? -18.028 -2.054 12.176 1.00 89.25 79 PRO A O 1
ATOM 669 N N . GLY A 1 80 ? -19.060 -1.095 10.434 1.00 87.00 80 GLY A N 1
ATOM 670 C CA . GLY A 1 80 ? -20.413 -1.523 10.781 1.00 87.00 80 GLY A CA 1
ATOM 671 C C . GLY A 1 80 ? -21.474 -0.590 10.205 1.00 87.00 80 GLY A C 1
ATOM 672 O O . GLY A 1 80 ? -21.167 0.501 9.723 1.00 87.00 80 GLY A O 1
ATOM 673 N N . GLU A 1 81 ? -22.736 -1.015 10.248 1.00 85.88 81 GLU A N 1
ATOM 674 C CA . GLU A 1 81 ? -23.858 -0.192 9.794 1.00 85.88 81 GLU A CA 1
ATOM 675 C C . GLU A 1 81 ? -23.964 1.092 10.632 1.00 85.88 81 GLU A C 1
ATOM 677 O O . GLU A 1 81 ? -23.906 1.061 11.861 1.00 85.88 81 GLU A O 1
ATOM 682 N N . GLY A 1 82 ? -24.063 2.238 9.956 1.00 85.31 82 GLY A N 1
ATOM 683 C CA . GLY A 1 82 ? -24.141 3.551 10.601 1.00 85.31 82 GLY A CA 1
ATOM 684 C C . GLY A 1 82 ? -22.828 4.076 11.196 1.00 85.31 82 GLY A C 1
ATOM 685 O O . GLY A 1 82 ? -22.825 5.192 11.710 1.00 85.31 82 GLY A O 1
ATOM 686 N N . GLN A 1 83 ? -21.717 3.332 11.113 1.00 89.00 83 GLN A N 1
ATOM 687 C CA . GLN A 1 83 ? -20.413 3.790 11.597 1.00 89.00 83 GLN A CA 1
ATOM 688 C C . GLN A 1 83 ? -19.563 4.372 10.455 1.00 89.00 83 GLN A C 1
ATOM 690 O O . GLN A 1 83 ? -19.380 3.717 9.424 1.00 89.00 83 GLN A O 1
ATOM 695 N N . PRO A 1 84 ? -19.010 5.585 10.609 1.00 91.69 84 PRO A N 1
ATOM 696 C CA . PRO A 1 84 ? -18.109 6.162 9.618 1.00 91.69 84 PRO A CA 1
ATOM 697 C C . PRO A 1 84 ? -16.751 5.443 9.602 1.00 91.69 84 PRO A C 1
ATOM 699 O O . PRO A 1 84 ? -16.280 4.911 10.605 1.00 91.69 84 PRO A O 1
ATOM 702 N N . SER A 1 85 ? -16.087 5.455 8.442 1.00 95.31 85 SER A N 1
ATOM 703 C CA . SER A 1 85 ? -14.751 4.866 8.289 1.00 95.31 85 SER A CA 1
ATOM 704 C C . SER A 1 85 ? -13.690 5.666 9.069 1.00 95.31 85 SER A C 1
ATOM 706 O O . SER A 1 85 ? -13.421 6.828 8.724 1.00 95.31 85 SER A O 1
ATOM 708 N N . PRO A 1 86 ? -12.978 5.055 10.039 1.00 96.12 86 PRO A N 1
ATOM 709 C CA . PRO A 1 86 ? -11.791 5.659 10.638 1.00 96.12 86 PRO A CA 1
ATOM 710 C C . PRO A 1 86 ? -10.613 5.731 9.654 1.00 96.12 86 PRO A C 1
ATOM 712 O O . PRO A 1 86 ? -9.677 6.496 9.874 1.00 96.12 86 PRO A O 1
ATOM 715 N N . VAL A 1 87 ? -10.641 4.962 8.562 1.00 96.69 87 VAL A N 1
ATOM 716 C CA . VAL A 1 87 ? -9.581 4.950 7.547 1.00 96.69 87 VAL A CA 1
ATOM 717 C C . VAL A 1 87 ? -9.730 6.156 6.622 1.00 96.69 87 VAL A C 1
ATOM 719 O O . VAL A 1 87 ? -10.804 6.398 6.064 1.00 96.69 87 VAL A O 1
ATOM 722 N N . THR A 1 88 ? -8.648 6.916 6.456 1.00 95.44 88 THR A N 1
ATOM 723 C CA . THR A 1 88 ? -8.577 8.065 5.546 1.00 95.44 88 THR A CA 1
ATOM 724 C C . THR A 1 88 ? -8.381 7.623 4.085 1.00 95.44 88 THR A C 1
ATOM 726 O O . THR A 1 88 ? -7.910 6.511 3.834 1.00 95.44 88 THR A O 1
ATOM 729 N N . PRO A 1 89 ? -8.750 8.459 3.090 1.00 96.38 89 PRO A N 1
ATOM 730 C CA . PRO A 1 89 ? -8.543 8.136 1.678 1.00 96.38 89 PRO A CA 1
ATOM 731 C C . PRO A 1 89 ? -7.080 7.832 1.336 1.00 96.38 89 PRO A C 1
ATOM 733 O O . PRO A 1 89 ? -6.157 8.362 1.958 1.00 96.38 89 PRO A O 1
ATOM 736 N N . VAL A 1 90 ? -6.871 7.025 0.292 1.00 96.31 90 VAL A N 1
ATOM 737 C CA . VAL A 1 90 ? -5.532 6.698 -0.218 1.00 96.31 90 VAL A CA 1
ATOM 738 C C . VAL A 1 90 ? -4.795 7.976 -0.627 1.00 96.31 90 VAL A C 1
ATOM 740 O O . VAL A 1 90 ? -5.340 8.826 -1.330 1.00 96.31 90 VAL A O 1
ATOM 743 N N . ARG A 1 91 ? -3.532 8.096 -0.204 1.00 95.69 91 ARG A N 1
ATOM 744 C CA . ARG A 1 91 ? -2.639 9.218 -0.530 1.00 95.69 91 ARG A CA 1
ATOM 745 C C . ARG A 1 91 ? -1.428 8.742 -1.334 1.00 95.69 91 ARG A C 1
ATOM 747 O O . ARG A 1 91 ? -1.131 7.551 -1.373 1.00 95.69 91 ARG A O 1
ATOM 754 N N . ASN A 1 92 ? -0.709 9.682 -1.948 1.00 93.69 92 ASN A N 1
ATOM 755 C CA . ASN A 1 92 ? 0.482 9.405 -2.751 1.00 93.69 92 ASN A CA 1
ATOM 756 C C . ASN A 1 92 ? 1.746 9.943 -2.060 1.00 93.69 92 ASN A C 1
ATOM 758 O O . ASN A 1 92 ? 1.887 11.149 -1.877 1.00 93.69 92 ASN A O 1
ATOM 762 N N . GLN A 1 93 ? 2.671 9.048 -1.705 1.00 93.62 93 GLN A N 1
ATOM 763 C CA . GLN A 1 93 ? 3.963 9.396 -1.094 1.00 93.62 93 GLN A CA 1
ATOM 764 C C . GLN A 1 93 ? 4.954 10.071 -2.056 1.00 93.62 93 GLN A C 1
ATOM 766 O O . GLN A 1 93 ? 5.968 10.623 -1.622 1.00 93.62 93 GLN A O 1
ATOM 771 N N . GLY A 1 94 ? 4.691 10.005 -3.363 1.00 90.19 94 GLY A N 1
ATOM 772 C CA . GLY A 1 94 ? 5.616 10.446 -4.397 1.00 90.19 94 GLY A CA 1
ATOM 773 C C . GLY A 1 94 ? 6.959 9.697 -4.348 1.00 90.19 94 GLY A C 1
ATOM 774 O O . GLY A 1 94 ? 7.095 8.682 -3.664 1.00 90.19 94 GLY A O 1
ATOM 775 N N . PRO A 1 95 ? 7.997 10.198 -5.037 1.00 87.25 95 PRO A N 1
ATOM 776 C CA . PRO A 1 95 ? 9.297 9.527 -5.151 1.00 87.25 95 PRO A CA 1
ATOM 777 C C . PRO A 1 95 ? 10.171 9.609 -3.883 1.00 87.25 95 PRO A C 1
ATOM 779 O O . PRO A 1 95 ? 11.334 9.215 -3.911 1.00 87.25 95 PRO A O 1
ATOM 782 N N . CYS A 1 96 ? 9.646 10.139 -2.774 1.00 89.06 96 CYS A N 1
ATOM 783 C CA . CYS A 1 96 ? 10.416 10.447 -1.566 1.00 89.06 96 CYS A CA 1
ATOM 784 C C . CYS A 1 96 ? 10.918 9.193 -0.823 1.00 89.06 96 CYS A C 1
ATOM 786 O O . CYS A 1 96 ? 11.953 9.244 -0.165 1.00 89.06 96 CYS A O 1
ATOM 788 N N . GLY A 1 97 ? 10.207 8.065 -0.933 1.00 89.62 97 GLY A N 1
ATOM 789 C CA . GLY A 1 97 ? 10.457 6.887 -0.091 1.00 89.62 97 GLY A CA 1
ATOM 790 C C . GLY A 1 97 ? 9.958 7.069 1.348 1.00 89.62 97 GLY A C 1
ATOM 791 O O . GLY A 1 97 ? 10.500 6.495 2.287 1.00 89.62 97 GLY A O 1
ATOM 792 N N . SER A 1 98 ? 8.915 7.879 1.532 1.00 93.00 98 SER A N 1
ATOM 793 C CA . SER A 1 98 ? 8.331 8.248 2.826 1.00 93.00 98 SER A CA 1
ATOM 794 C C . SER A 1 98 ? 7.244 7.279 3.314 1.00 93.00 98 SER A C 1
ATOM 796 O O . SER A 1 98 ? 6.424 7.647 4.157 1.00 93.00 98 SER A O 1
ATOM 798 N N . CYS A 1 99 ? 7.231 6.030 2.831 1.00 93.75 99 CYS A N 1
ATOM 799 C CA . CYS A 1 99 ? 6.214 5.030 3.181 1.00 93.75 99 CYS A CA 1
ATOM 800 C C . CYS A 1 99 ? 6.063 4.838 4.702 1.00 93.75 99 CYS A C 1
ATOM 802 O O . CYS A 1 99 ? 4.948 4.700 5.194 1.00 93.75 99 CYS A O 1
ATOM 804 N N . TYR A 1 100 ? 7.161 4.917 5.463 1.00 92.06 100 TYR A N 1
ATOM 805 C CA . TYR A 1 100 ? 7.154 4.821 6.926 1.00 92.06 100 TYR A CA 1
ATOM 806 C C . TYR A 1 100 ? 6.384 5.974 7.597 1.00 92.06 100 TYR A C 1
ATOM 808 O O . TYR A 1 100 ? 5.697 5.765 8.600 1.00 92.06 100 TYR A O 1
ATOM 816 N N . ALA A 1 101 ? 6.456 7.185 7.036 1.00 94.94 101 ALA A N 1
ATOM 817 C CA . ALA A 1 101 ? 5.716 8.341 7.527 1.00 94.94 101 ALA A CA 1
ATOM 818 C C . ALA A 1 101 ? 4.231 8.205 7.171 1.00 94.94 101 ALA A C 1
ATOM 820 O O . ALA A 1 101 ? 3.377 8.361 8.033 1.00 94.94 101 ALA A O 1
ATOM 821 N N . PHE A 1 102 ? 3.914 7.796 5.940 1.00 96.25 102 PHE A N 1
ATOM 822 C CA . PHE A 1 102 ? 2.529 7.570 5.513 1.00 96.25 102 PHE A CA 1
ATOM 823 C C . PHE A 1 102 ? 1.846 6.457 6.318 1.00 96.25 102 PHE A C 1
ATOM 825 O O . PHE A 1 102 ? 0.713 6.633 6.762 1.00 96.25 102 PHE A O 1
ATOM 832 N N . ALA A 1 103 ? 2.539 5.339 6.553 1.00 95.19 103 ALA A N 1
ATOM 833 C CA . ALA A 1 103 ? 2.021 4.224 7.340 1.00 95.19 103 ALA A CA 1
ATOM 834 C C . ALA A 1 103 ? 1.772 4.622 8.804 1.00 95.19 103 ALA A C 1
ATOM 836 O O . ALA A 1 103 ? 0.709 4.330 9.351 1.00 95.19 103 ALA A O 1
ATOM 837 N N . SER A 1 104 ? 2.724 5.323 9.432 1.00 96.88 104 SER A N 1
ATOM 838 C CA . SER A 1 104 ? 2.579 5.755 10.828 1.00 96.88 104 SER A CA 1
ATOM 839 C C . SER A 1 104 ? 1.516 6.846 10.997 1.00 96.88 104 SER A C 1
ATOM 841 O O . SER A 1 104 ? 0.698 6.751 11.911 1.00 96.88 104 SER A O 1
ATOM 843 N N . THR A 1 105 ? 1.447 7.827 10.090 1.00 97.75 105 THR A N 1
ATOM 844 C CA . THR A 1 105 ? 0.386 8.845 10.083 1.00 97.75 105 THR A CA 1
ATOM 845 C C . THR A 1 105 ? -0.991 8.228 9.856 1.00 97.75 105 THR A C 1
ATOM 847 O O . THR A 1 105 ? -1.906 8.547 10.607 1.00 97.75 105 THR A O 1
ATOM 850 N N . GLY A 1 106 ? -1.154 7.310 8.896 1.00 97.50 106 GLY A N 1
ATOM 851 C CA . GLY A 1 106 ? -2.444 6.655 8.648 1.00 97.50 106 GLY A CA 1
ATOM 852 C C . GLY A 1 106 ? -2.957 5.872 9.864 1.00 97.50 106 GLY A C 1
ATOM 853 O O . GLY A 1 106 ? -4.129 5.979 10.224 1.00 97.50 106 GLY A O 1
ATOM 854 N N . ALA A 1 107 ? -2.070 5.146 10.555 1.00 97.19 107 ALA A N 1
ATOM 855 C CA . ALA A 1 107 ? -2.418 4.450 11.794 1.00 97.19 107 ALA A CA 1
ATOM 856 C C . ALA A 1 107 ? -2.798 5.421 12.929 1.00 97.19 107 ALA A C 1
ATOM 858 O O . ALA A 1 107 ? -3.745 5.163 13.677 1.00 97.19 107 ALA A O 1
ATOM 859 N N . LEU A 1 108 ? -2.084 6.545 13.056 1.00 98.06 108 LEU A N 1
ATOM 860 C CA . LEU A 1 108 ? -2.374 7.574 14.056 1.00 98.06 108 LEU A CA 1
ATOM 861 C C . LEU A 1 108 ? -3.721 8.260 13.796 1.00 98.06 108 LEU A C 1
ATOM 863 O O . LEU A 1 108 ? -4.510 8.409 14.726 1.00 98.06 108 LEU A O 1
ATOM 867 N N . GLU A 1 109 ? -4.006 8.636 12.548 1.00 97.75 109 GLU A N 1
ATOM 868 C CA . GLU A 1 109 ? -5.284 9.235 12.147 1.00 97.75 109 GLU A CA 1
ATOM 869 C C . GLU A 1 109 ? -6.463 8.326 12.505 1.00 97.75 109 GLU A C 1
ATOM 871 O O . GLU A 1 109 ? -7.417 8.781 13.139 1.00 97.75 109 GLU A O 1
ATOM 876 N N . ALA A 1 110 ? -6.376 7.037 12.160 1.00 97.00 110 ALA A N 1
ATOM 877 C CA . ALA A 1 110 ? -7.410 6.061 12.489 1.00 97.00 110 ALA A CA 1
ATOM 878 C C . ALA A 1 110 ? -7.601 5.931 14.007 1.00 97.00 110 ALA A C 1
ATOM 880 O O . ALA A 1 110 ? -8.731 5.928 14.495 1.00 97.00 110 ALA A O 1
ATOM 881 N N . ARG A 1 111 ? -6.503 5.891 14.774 1.00 96.50 111 ARG A N 1
ATOM 882 C CA . ARG A 1 111 ? -6.559 5.802 16.238 1.00 96.50 111 ARG A CA 1
ATOM 883 C C . ARG A 1 111 ? -7.218 7.023 16.873 1.00 96.50 111 ARG A C 1
ATOM 885 O O . ARG A 1 111 ? -8.008 6.858 17.798 1.00 96.50 111 ARG A O 1
ATOM 892 N N . VAL A 1 112 ? -6.910 8.225 16.385 1.00 97.19 112 VAL A N 1
ATOM 893 C CA . VAL A 1 112 ? -7.563 9.456 16.848 1.00 97.19 112 VAL A CA 1
ATOM 894 C C . VAL A 1 112 ? -9.056 9.393 16.534 1.00 97.19 112 VAL A C 1
ATOM 896 O O . VAL A 1 112 ? -9.852 9.554 17.453 1.00 97.19 112 VAL A O 1
ATOM 899 N N . ARG A 1 113 ? -9.442 9.060 15.293 1.00 95.56 113 ARG A N 1
ATOM 900 C CA . ARG A 1 113 ? -10.855 8.958 14.880 1.00 95.56 113 ARG A CA 1
ATOM 901 C C . ARG A 1 113 ? -11.665 8.004 15.757 1.00 95.56 113 ARG A C 1
ATOM 903 O O . ARG A 1 113 ? -12.717 8.387 16.258 1.00 95.56 113 ARG A O 1
ATOM 910 N N . LEU A 1 114 ? -11.124 6.813 16.014 1.00 94.06 114 LEU A N 1
ATOM 911 C CA . LEU A 1 114 ? -11.737 5.826 16.907 1.00 94.06 114 LEU A CA 1
ATOM 912 C C . LEU A 1 114 ? -11.877 6.341 18.342 1.00 94.06 114 LEU A C 1
ATOM 914 O O . LEU A 1 114 ? -12.898 6.116 18.979 1.00 94.06 114 LEU A O 1
ATOM 918 N N . TRP A 1 115 ? -10.865 7.039 18.862 1.00 94.88 115 TRP A N 1
ATOM 919 C CA . TRP A 1 115 ? -10.891 7.553 20.234 1.00 94.88 115 TRP A CA 1
ATOM 920 C C . TRP A 1 115 ? -11.948 8.642 20.452 1.00 94.88 115 TRP A C 1
ATOM 922 O O . TRP A 1 115 ? -12.452 8.796 21.561 1.00 94.88 115 TRP A O 1
ATOM 932 N N . SER A 1 116 ? -12.283 9.400 19.411 1.00 94.44 116 SER A N 1
ATOM 933 C CA . SER A 1 116 ? -13.146 10.586 19.528 1.00 94.44 116 SER A CA 1
ATOM 934 C C . SER A 1 116 ? -14.531 10.419 18.914 1.00 94.44 116 SER A C 1
ATOM 936 O O . SER A 1 116 ? -15.277 11.391 18.862 1.00 94.44 116 SER A O 1
ATOM 938 N N . ASN A 1 117 ? -14.904 9.190 18.537 1.00 83.38 117 ASN A N 1
ATOM 939 C CA . ASN A 1 117 ? -16.233 8.846 18.014 1.00 83.38 117 ASN A CA 1
ATOM 940 C C . ASN A 1 117 ? -16.654 9.723 16.818 1.00 83.38 117 ASN A C 1
ATOM 942 O O . ASN A 1 117 ? -17.786 10.202 16.761 1.00 83.38 117 ASN A O 1
ATOM 946 N N . PHE A 1 118 ? -15.698 9.961 15.916 1.00 67.62 118 PHE A N 1
ATOM 947 C CA . PHE A 1 118 ? -15.845 10.772 14.705 1.00 67.62 118 PHE A CA 1
ATOM 948 C C . PHE A 1 118 ? -16.719 10.118 13.650 1.00 67.62 118 PHE A C 1
ATOM 950 O O . PHE A 1 118 ? -16.510 8.904 13.457 1.00 67.62 118 PHE A O 1
#

InterPro domains:
  IPR000169 Cysteine peptidase, cysteine active site [PS00139] (93-104)
  IPR000668 Peptidase C1A, papain C-terminal [PF00112] (70-113)
  IPR038765 Papain-like cysteine peptidase superfamily [SSF54001] (3-117)

Secondary structure (DSSP, 8-state):
-B----HHHHHHHHHH--SS-----GGGGGSBHHHHHHHTT-SPPSSPPPGGGS--PPPPHHHHHHHTTS-SS--TTS-STTPPPSSPPP---GGG--HHHHHHHHHHHHHHHHHTT-

Radius of gyration: 19.92 Å; chains: 1; bounding box: 47×31×50 Å

Sequence (118 aa):
MLYHADPAYIDELNKVQHSWKAVRYPDLEKFTHRDLIRLAGGFNTIFPRPRELTNQSRPSRELLKAAADLPREFDWRFPGEGQPSPVTPVRNQGPCGSCYAFASTGALEARVRLWSNF